Protein AF-A0A963R346-F1 (afdb_monomer)

Radius of gyration: 23.79 Å; Cα contacts (8 Å, |Δi|>4): 62; chains: 1; bounding box: 48×38×61 Å

Secondary structure (DSSP, 8-state):
-HHHHHHHHHT------PPP--EEEEE-----SSTTHHHHHHHHT--HHHHHHHHHHHHH--SEEEEES----S--

Sequence (76 aa):
MRRVLALALMLAPGLAVAESLRVATFDTELARKGPGLLLRDISSGKDAQVAAVVAVIAAVRPDVLVLQGIDWDFDG

Mean predicted aligned error: 8.71 Å

Nearest PDB structures (foldseek):
  5vhr-assembly1_D  TM=2.470E-01  e=3.134E+00  Homo sapiens
  5qum-assembly1_A  TM=2.060E-01  e=3.593E+00  Pyrococcus furiosus

Foldseek 3Di:
DVVVVVVVVVPPPPPPPPDDAFEDEDELLQADPDACPSVCCVVVVPNPSVVVSVVVCVVSVGPHYHYHNYYDHPPD

pLDDT: mean 86.86, std 13.9, range [57.16, 98.5]

Structure (mmCIF, N/CA/C/O backbone):
data_AF-A0A963R346-F1
#
_entry.id   AF-A0A963R346-F1
#
loop_
_atom_site.group_PDB
_atom_site.id
_atom_site.type_symbol
_atom_site.label_atom_id
_atom_site.label_alt_id
_atom_site.label_comp_id
_atom_site.label_asym_id
_atom_site.label_entity_id
_atom_site.label_seq_id
_atom_site.pdbx_PDB_ins_code
_atom_site.Cartn_x
_atom_site.Cartn_y
_atom_site.Cartn_z
_atom_site.occupancy
_atom_site.B_iso_or_equiv
_atom_site.auth_seq_id
_atom_site.auth_comp_id
_atom_site.auth_asym_id
_atom_site.auth_atom_id
_atom_site.pdbx_PDB_model_num
ATOM 1 N N . MET A 1 1 ? 31.313 -26.465 -45.105 1.00 62.12 1 MET A N 1
ATOM 2 C CA . MET A 1 1 ? 30.379 -26.757 -43.990 1.00 62.12 1 MET A CA 1
ATOM 3 C C . MET A 1 1 ? 30.668 -25.931 -42.735 1.00 62.12 1 MET A C 1
ATOM 5 O O . MET A 1 1 ? 29.816 -25.142 -42.365 1.00 62.12 1 MET A O 1
ATOM 9 N N . ARG A 1 2 ? 31.868 -25.994 -42.133 1.00 67.38 2 ARG A N 1
ATOM 10 C CA . ARG A 1 2 ? 32.214 -25.221 -40.913 1.00 67.38 2 ARG A CA 1
ATOM 11 C C . ARG A 1 2 ? 31.999 -23.697 -40.997 1.00 67.38 2 ARG A C 1
ATOM 13 O O . ARG A 1 2 ? 31.516 -23.105 -40.045 1.00 67.38 2 ARG A O 1
ATOM 20 N N . ARG A 1 3 ? 32.312 -23.066 -42.138 1.00 66.31 3 ARG A N 1
ATOM 21 C CA . ARG A 1 3 ? 32.122 -21.612 -42.344 1.00 66.31 3 ARG A CA 1
ATOM 22 C C . ARG A 1 3 ? 30.650 -21.196 -42.467 1.00 66.31 3 ARG A C 1
ATOM 24 O O . ARG A 1 3 ? 30.287 -20.128 -42.003 1.00 66.31 3 ARG A O 1
ATOM 31 N N . VAL A 1 4 ? 29.811 -22.064 -43.038 1.00 67.31 4 VAL A N 1
ATOM 32 C CA . VAL A 1 4 ? 28.353 -21.857 -43.126 1.00 67.31 4 VAL A CA 1
ATOM 33 C C . VAL A 1 4 ? 27.723 -21.989 -41.739 1.00 67.31 4 VAL A C 1
ATOM 35 O O . VAL A 1 4 ? 26.880 -21.183 -41.372 1.00 67.31 4 VAL A O 1
ATOM 38 N N . LEU A 1 5 ? 28.204 -22.947 -40.939 1.00 64.62 5 LEU A N 1
ATOM 39 C CA . LEU A 1 5 ? 27.781 -23.130 -39.551 1.00 64.62 5 LEU A CA 1
ATOM 40 C C . LEU A 1 5 ? 28.162 -21.928 -38.666 1.00 64.62 5 LEU A C 1
ATOM 42 O O . LEU A 1 5 ? 27.351 -21.474 -37.871 1.00 64.62 5 LEU A O 1
ATOM 46 N N . ALA A 1 6 ? 29.371 -21.383 -38.837 1.00 67.25 6 ALA A N 1
ATOM 47 C CA . ALA A 1 6 ? 29.826 -20.199 -38.105 1.00 67.25 6 ALA A CA 1
ATOM 48 C C . ALA A 1 6 ? 29.020 -18.938 -38.466 1.00 67.25 6 ALA A C 1
ATOM 50 O O . ALA A 1 6 ? 28.667 -18.166 -37.581 1.00 67.25 6 ALA A O 1
ATOM 51 N N . LEU A 1 7 ? 28.684 -18.756 -39.748 1.00 63.22 7 LEU A N 1
ATOM 52 C CA . LEU A 1 7 ? 27.857 -17.635 -40.198 1.00 63.22 7 LEU A CA 1
ATOM 53 C C . LEU A 1 7 ? 26.406 -17.764 -39.707 1.00 63.22 7 LEU A C 1
ATOM 55 O O . LEU A 1 7 ? 25.823 -16.776 -39.278 1.00 63.22 7 LEU A O 1
ATOM 59 N N . ALA A 1 8 ? 25.849 -18.980 -39.700 1.00 64.44 8 ALA A N 1
ATOM 60 C CA . ALA A 1 8 ? 24.517 -19.256 -39.159 1.00 64.44 8 ALA A CA 1
ATOM 61 C C . ALA A 1 8 ? 24.431 -19.016 -37.639 1.00 64.44 8 ALA A C 1
ATOM 63 O O . ALA A 1 8 ? 23.398 -18.571 -37.152 1.00 64.44 8 ALA A O 1
ATOM 64 N N . LEU A 1 9 ? 25.520 -19.257 -36.899 1.00 65.50 9 LEU A N 1
ATOM 65 C CA . LEU A 1 9 ? 25.591 -19.001 -35.457 1.00 65.50 9 LEU A CA 1
ATOM 66 C C . LEU A 1 9 ? 25.740 -17.504 -35.125 1.00 65.50 9 LEU A C 1
ATOM 68 O O . LEU A 1 9 ? 25.254 -17.061 -34.092 1.00 65.50 9 LEU A O 1
ATOM 72 N N . MET A 1 10 ? 26.370 -1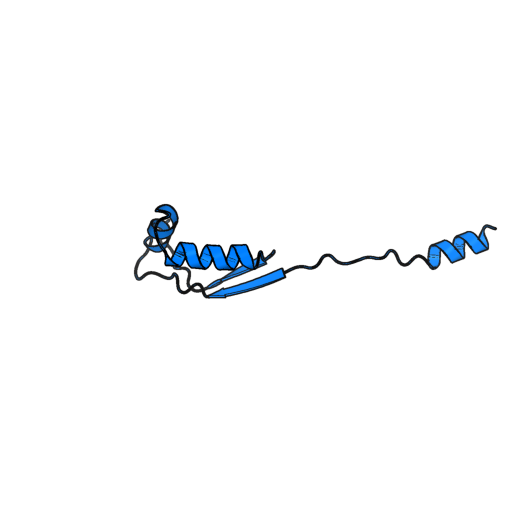6.717 -36.007 1.00 66.75 10 MET A N 1
ATOM 73 C CA . MET A 1 10 ? 26.463 -15.253 -35.873 1.00 66.75 10 MET A CA 1
ATOM 74 C C . MET A 1 10 ? 25.175 -14.522 -36.285 1.00 66.75 10 MET A C 1
ATOM 76 O O . MET A 1 10 ? 24.952 -13.397 -35.847 1.00 66.75 10 MET A O 1
ATOM 80 N N . LEU A 1 11 ? 24.329 -15.148 -37.115 1.00 63.06 11 LEU A N 1
ATOM 81 C CA . LEU A 1 11 ? 23.045 -14.603 -37.576 1.00 63.06 11 LEU A CA 1
ATOM 82 C C . LEU A 1 11 ? 21.840 -15.016 -36.722 1.00 63.06 11 LEU A C 1
ATOM 84 O O . LEU A 1 11 ? 20.712 -14.707 -37.097 1.00 63.06 11 LEU A O 1
ATOM 88 N N . ALA A 1 12 ? 22.054 -15.709 -35.605 1.00 63.69 12 ALA A N 1
ATOM 89 C CA . ALA A 1 12 ? 21.028 -15.931 -34.601 1.00 63.69 12 ALA A CA 1
ATOM 90 C C . ALA A 1 12 ? 21.144 -14.821 -33.547 1.00 63.69 12 ALA A C 1
ATOM 92 O O . ALA A 1 12 ? 21.776 -15.046 -32.512 1.00 63.69 12 ALA A O 1
ATOM 93 N N . PRO A 1 13 ? 20.579 -13.611 -33.754 1.00 62.59 13 PRO A N 1
ATOM 94 C CA . PRO A 1 13 ? 20.274 -12.795 -32.602 1.00 62.59 13 PRO A CA 1
ATOM 95 C C . PRO A 1 13 ? 19.309 -13.655 -31.792 1.00 62.59 13 PRO A C 1
ATOM 97 O O . PRO A 1 13 ? 18.199 -13.954 -32.240 1.00 62.59 13 PRO A O 1
ATOM 100 N N . GLY A 1 14 ? 19.763 -14.146 -30.639 1.00 63.06 14 GLY A N 1
ATOM 101 C CA . GLY A 1 14 ? 18.841 -14.670 -29.650 1.00 63.06 14 GLY A CA 1
ATOM 102 C C . GLY A 1 14 ? 17.777 -13.597 -29.498 1.00 63.06 14 GLY A C 1
ATOM 103 O O . GLY A 1 14 ? 18.116 -12.438 -29.257 1.00 63.06 14 GLY A O 1
ATOM 104 N N . LEU A 1 15 ? 16.523 -13.950 -29.764 1.00 62.53 15 LEU A N 1
ATOM 105 C CA . LEU A 1 15 ? 15.385 -13.085 -29.506 1.00 62.53 15 LEU A CA 1
ATOM 106 C C . LEU A 1 15 ? 15.357 -12.870 -27.990 1.00 62.53 15 LEU A C 1
ATOM 108 O O . LEU A 1 15 ? 14.660 -13.573 -27.266 1.00 62.53 15 LEU A O 1
ATOM 112 N N . ALA A 1 16 ? 16.191 -11.959 -27.495 1.00 67.38 16 ALA A N 1
ATOM 113 C CA . ALA A 1 16 ? 16.180 -11.489 -26.129 1.00 67.38 16 ALA A CA 1
ATOM 114 C C . ALA A 1 16 ? 14.957 -10.585 -26.024 1.00 67.38 16 ALA A C 1
ATOM 116 O O . ALA A 1 16 ? 15.038 -9.363 -26.129 1.00 67.38 16 ALA A O 1
ATOM 117 N N . VAL A 1 17 ? 13.793 -11.220 -25.933 1.00 70.81 17 VAL A N 1
ATOM 118 C CA . VAL A 1 17 ? 12.549 -10.537 -25.623 1.00 70.81 17 VAL A CA 1
ATOM 119 C C . VAL A 1 17 ? 12.655 -10.169 -24.153 1.00 70.81 17 VAL A C 1
ATOM 121 O O . VAL A 1 17 ? 12.581 -11.036 -23.286 1.00 70.81 17 VAL A O 1
ATOM 124 N N . ALA A 1 18 ? 12.915 -8.892 -23.878 1.00 79.81 18 ALA A N 1
ATOM 125 C CA . ALA A 1 18 ? 12.828 -8.380 -22.523 1.00 79.81 18 ALA A CA 1
ATOM 126 C C . ALA A 1 18 ? 11.392 -8.580 -22.024 1.00 79.81 18 ALA A C 1
ATOM 128 O O . ALA A 1 18 ? 10.430 -8.261 -22.731 1.00 79.81 18 ALA A O 1
ATOM 129 N N . GLU A 1 19 ? 11.248 -9.126 -20.821 1.00 84.94 19 GLU A N 1
ATOM 130 C CA . GLU A 1 19 ? 9.942 -9.231 -20.186 1.00 84.94 19 GLU A CA 1
ATOM 131 C C . GLU A 1 19 ? 9.364 -7.827 -19.967 1.00 84.94 19 GLU A C 1
ATOM 133 O O . GLU A 1 19 ? 10.080 -6.867 -19.673 1.00 84.94 19 GLU A O 1
ATOM 138 N N . SER A 1 20 ? 8.051 -7.693 -20.154 1.00 91.31 20 SER A N 1
ATOM 139 C CA . SER A 1 20 ? 7.369 -6.428 -19.889 1.00 91.31 20 SER A CA 1
ATOM 140 C C . SER A 1 20 ? 7.223 -6.232 -18.385 1.00 91.31 20 SER A C 1
ATOM 142 O O . SER A 1 20 ? 6.643 -7.083 -17.718 1.00 91.31 20 SER A O 1
ATOM 144 N N . LEU A 1 21 ? 7.701 -5.097 -17.874 1.00 95.31 21 LEU A N 1
ATOM 145 C CA . LEU A 1 21 ? 7.542 -4.691 -16.479 1.00 95.31 21 LEU A CA 1
ATOM 146 C C . LEU A 1 21 ? 6.477 -3.594 -16.373 1.00 95.31 21 LEU A C 1
ATOM 148 O O . LEU A 1 21 ? 6.595 -2.543 -17.006 1.00 95.31 21 LEU A O 1
ATOM 152 N N . ARG A 1 22 ? 5.448 -3.811 -15.554 1.00 97.25 22 ARG A N 1
ATOM 153 C CA . ARG A 1 22 ? 4.395 -2.827 -15.275 1.00 97.25 22 ARG A CA 1
ATOM 154 C C . ARG A 1 22 ? 4.681 -2.113 -13.967 1.00 97.25 22 ARG A C 1
ATOM 156 O O . ARG A 1 22 ? 4.622 -2.709 -12.893 1.00 97.25 22 ARG A O 1
ATOM 163 N N . VAL A 1 23 ? 4.934 -0.815 -14.071 1.00 98.12 23 VAL A N 1
ATOM 164 C CA . VAL A 1 23 ? 5.141 0.074 -12.927 1.00 98.12 23 VAL A CA 1
ATOM 165 C C . VAL A 1 23 ? 3.939 1.000 -12.805 1.00 98.12 23 VAL A C 1
ATOM 167 O O . VAL A 1 23 ? 3.539 1.620 -13.790 1.00 98.12 23 VAL A O 1
ATOM 170 N N . ALA A 1 24 ? 3.364 1.092 -11.609 1.00 98.44 24 ALA A N 1
ATOM 171 C CA . ALA A 1 24 ? 2.238 1.971 -11.323 1.00 98.44 24 ALA A CA 1
ATOM 172 C C . ALA A 1 24 ? 2.512 2.853 -10.100 1.00 98.44 24 ALA A C 1
ATOM 174 O O . ALA A 1 24 ? 3.125 2.419 -9.125 1.00 98.44 24 ALA A O 1
ATOM 175 N N . THR A 1 25 ? 2.002 4.083 -10.151 1.00 98.44 25 THR A N 1
ATOM 176 C CA . THR A 1 25 ? 1.852 4.959 -8.986 1.00 98.44 25 THR A CA 1
ATOM 177 C C . THR A 1 25 ? 0.371 5.212 -8.760 1.00 98.44 25 THR A C 1
ATOM 179 O O . THR A 1 25 ? -0.366 5.406 -9.729 1.00 98.44 25 THR A O 1
ATOM 182 N N . PHE A 1 26 ? -0.071 5.173 -7.507 1.00 98.25 26 PHE A N 1
ATOM 183 C CA . PHE A 1 26 ? -1.478 5.351 -7.176 1.00 98.25 26 PHE A CA 1
ATOM 184 C C . PHE A 1 26 ? -1.640 6.104 -5.857 1.00 98.25 26 PHE A C 1
ATOM 186 O O . PHE A 1 26 ? -1.227 5.614 -4.805 1.00 98.25 26 PHE A O 1
ATOM 193 N N . ASP A 1 27 ? -2.263 7.281 -5.919 1.00 97.81 27 ASP A N 1
ATOM 194 C CA . ASP A 1 27 ? -2.801 7.933 -4.729 1.00 97.81 27 ASP A CA 1
ATOM 195 C C . ASP A 1 27 ? -4.127 7.276 -4.359 1.00 97.81 27 ASP A C 1
ATOM 197 O O . ASP A 1 27 ? -5.086 7.285 -5.129 1.00 97.81 27 ASP A O 1
ATOM 201 N N . THR A 1 28 ? -4.135 6.639 -3.195 1.00 97.00 28 THR A N 1
ATOM 202 C CA . THR A 1 28 ? -5.259 5.832 -2.726 1.00 97.00 28 THR A CA 1
ATOM 203 C C . THR A 1 28 ? -6.312 6.659 -1.997 1.00 97.00 28 THR A C 1
ATOM 205 O O . THR A 1 28 ? -7.418 6.162 -1.781 1.00 97.00 28 THR A O 1
ATOM 208 N N . GLU A 1 29 ? -5.965 7.886 -1.584 1.00 95.69 29 GLU A N 1
ATOM 209 C CA . GLU A 1 29 ? -6.788 8.728 -0.708 1.00 95.69 29 GLU A CA 1
ATOM 210 C C . GLU A 1 29 ? -7.298 7.976 0.546 1.00 95.69 29 GLU A C 1
ATOM 212 O O . GLU A 1 29 ? -8.385 8.248 1.067 1.00 95.69 29 GLU A O 1
ATOM 217 N N . LEU A 1 30 ? -6.526 6.993 1.032 1.00 96.31 30 LEU A N 1
ATOM 218 C CA . LEU A 1 30 ? -6.890 6.154 2.178 1.00 96.31 30 LEU A CA 1
ATOM 219 C C . LEU A 1 30 ? -6.497 6.759 3.526 1.00 96.31 30 LEU A C 1
ATOM 221 O O . LEU A 1 30 ? -6.989 6.297 4.556 1.00 96.31 30 LEU A O 1
ATOM 225 N N . ALA A 1 31 ? -5.663 7.797 3.534 1.00 93.50 31 ALA A N 1
ATOM 226 C CA . ALA A 1 31 ? -5.149 8.428 4.737 1.00 93.50 31 ALA A CA 1
ATOM 227 C C . ALA A 1 31 ? -6.282 8.759 5.718 1.00 93.50 31 ALA A C 1
ATOM 229 O O . ALA A 1 31 ? -7.326 9.311 5.35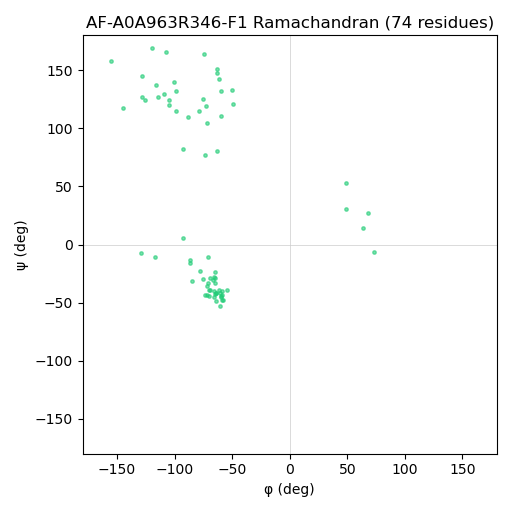0 1.00 93.50 31 ALA A O 1
ATOM 230 N N . ARG A 1 32 ? -6.079 8.416 6.990 1.00 93.75 32 ARG A N 1
ATOM 231 C CA . ARG A 1 32 ? -7.037 8.687 8.060 1.00 93.75 32 ARG A CA 1
ATOM 232 C C . ARG A 1 32 ? -6.528 9.804 8.965 1.00 93.75 32 ARG A C 1
ATOM 234 O O . ARG A 1 32 ? -5.370 10.207 8.937 1.00 93.75 32 ARG A O 1
ATOM 241 N N . LYS A 1 33 ? -7.434 10.341 9.785 1.00 90.56 33 LYS A N 1
ATOM 242 C CA . LYS A 1 33 ? -7.141 11.471 10.685 1.00 90.56 33 LYS A CA 1
ATOM 243 C C . LYS A 1 33 ? -6.234 11.113 11.867 1.00 90.56 33 LYS A C 1
ATOM 245 O O . LYS A 1 33 ? -5.835 12.015 12.594 1.00 90.56 33 LYS A O 1
ATOM 250 N N . GLY A 1 34 ? -5.973 9.833 12.108 1.00 88.62 34 GLY A N 1
ATOM 251 C CA . GLY A 1 34 ? -5.222 9.385 13.272 1.00 88.62 34 GLY A CA 1
ATOM 252 C C . GLY A 1 34 ? -4.559 8.031 13.040 1.00 88.62 34 GLY A C 1
ATOM 253 O O . GLY A 1 34 ? -5.019 7.285 12.172 1.00 88.62 34 GLY A O 1
ATOM 254 N N . PRO A 1 35 ? -3.511 7.730 13.824 1.00 87.31 35 PRO A N 1
ATOM 255 C CA . PRO A 1 35 ? -2.733 6.506 13.684 1.00 87.31 35 PRO A CA 1
ATOM 256 C C . PRO A 1 35 ? -3.595 5.267 13.947 1.00 87.31 35 PRO A C 1
ATOM 258 O O . PRO A 1 35 ? -4.542 5.298 14.739 1.00 87.31 35 PRO A O 1
ATOM 261 N N . GLY A 1 36 ? -3.279 4.179 13.256 1.00 88.50 36 GLY A N 1
ATOM 262 C CA . GLY A 1 36 ? -3.888 2.859 13.374 1.00 88.50 36 GLY A CA 1
ATOM 263 C C . GLY A 1 36 ? -5.295 2.745 12.786 1.00 88.50 36 GLY A C 1
ATOM 264 O O . GLY A 1 36 ? -5.850 1.646 12.736 1.00 88.50 36 GLY A O 1
ATOM 265 N N . LEU A 1 37 ? -5.908 3.846 12.331 1.00 92.19 37 LEU A N 1
ATOM 266 C CA . LEU A 1 37 ? -7.261 3.817 11.774 1.00 92.19 37 LEU A CA 1
ATOM 267 C C . LEU A 1 37 ? -7.297 3.110 10.419 1.00 92.19 37 LEU A C 1
ATOM 269 O O . LEU A 1 37 ? -8.168 2.263 10.223 1.00 92.19 37 LEU A O 1
ATOM 273 N N . LEU A 1 38 ? -6.353 3.394 9.517 1.00 93.69 38 LEU A N 1
ATOM 274 C CA . LEU A 1 38 ? -6.283 2.670 8.250 1.00 93.69 38 LEU A CA 1
ATOM 275 C C . LEU A 1 38 ? -5.967 1.191 8.478 1.00 93.69 38 LEU A C 1
ATOM 277 O O . LEU A 1 38 ? -6.618 0.336 7.882 1.00 93.69 38 LEU A O 1
ATOM 281 N N . LEU A 1 39 ? -5.039 0.869 9.387 1.00 92.56 39 LEU A N 1
ATOM 282 C CA . LEU A 1 39 ? -4.730 -0.519 9.736 1.00 92.56 39 LEU A CA 1
ATOM 283 C C . LEU A 1 39 ? -5.965 -1.258 10.266 1.00 92.56 39 LEU A C 1
ATOM 285 O O . LEU A 1 39 ? -6.228 -2.391 9.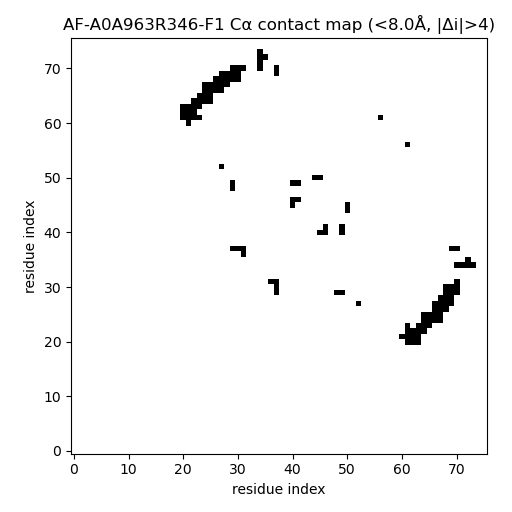855 1.00 92.56 39 LEU A O 1
ATOM 289 N N . ARG A 1 40 ? -6.754 -0.623 11.141 1.00 93.00 40 ARG A N 1
ATOM 290 C CA . ARG A 1 40 ? -8.037 -1.159 11.616 1.00 93.00 40 ARG A CA 1
ATOM 291 C C . ARG A 1 40 ? -8.996 -1.405 10.455 1.00 93.00 40 ARG A C 1
ATOM 293 O O . ARG A 1 40 ? -9.606 -2.471 10.395 1.00 93.00 40 ARG A O 1
ATOM 300 N N . ASP A 1 41 ? -9.145 -0.437 9.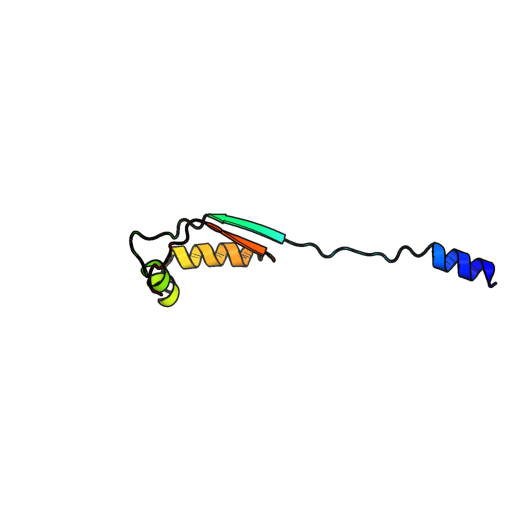556 1.00 95.19 41 ASP A N 1
ATOM 301 C CA . ASP A 1 41 ? -10.085 -0.509 8.437 1.00 95.19 41 ASP A CA 1
ATOM 302 C C . ASP A 1 41 ? -9.686 -1.634 7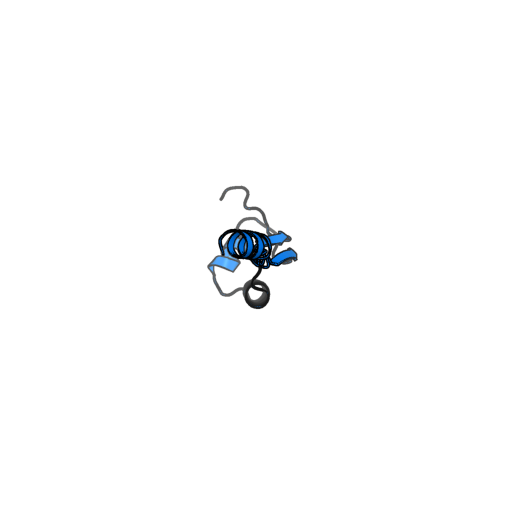.459 1.00 95.19 41 ASP A C 1
ATOM 304 O O . ASP A 1 41 ? -10.534 -2.456 7.098 1.00 95.19 41 ASP A O 1
ATOM 308 N N . ILE A 1 42 ? -8.388 -1.767 7.147 1.00 95.31 42 ILE A N 1
ATOM 309 C CA . ILE A 1 42 ? -7.812 -2.879 6.370 1.00 95.31 42 ILE A CA 1
ATOM 310 C C . ILE A 1 42 ? -8.057 -4.218 7.075 1.00 95.31 42 ILE A C 1
ATOM 312 O O . ILE A 1 42 ? -8.619 -5.139 6.481 1.00 95.31 42 ILE A O 1
ATOM 316 N N . SER A 1 43 ? -7.686 -4.322 8.353 1.00 95.38 43 SER A N 1
ATOM 317 C CA . SER A 1 43 ? -7.789 -5.564 9.134 1.00 95.38 43 SER A CA 1
ATOM 318 C C . SER A 1 43 ? -9.235 -6.015 9.330 1.00 95.38 43 SER A C 1
ATOM 320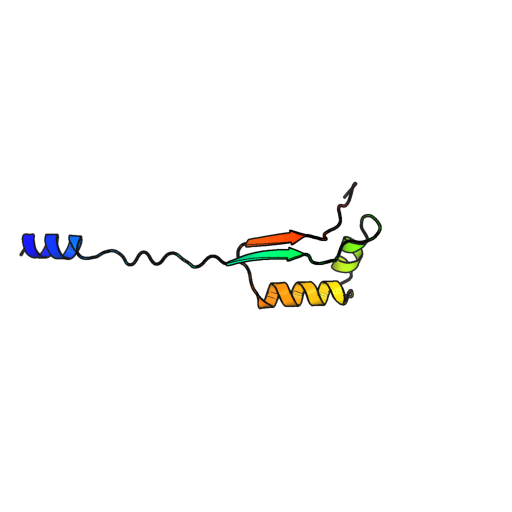 O O . SER A 1 43 ? -9.509 -7.208 9.445 1.00 95.38 43 SER A O 1
ATOM 322 N N . SER A 1 44 ? -10.180 -5.072 9.357 1.00 96.50 44 SER A N 1
ATOM 323 C CA . SER A 1 44 ? -11.604 -5.381 9.475 1.00 96.50 44 SER A CA 1
ATOM 324 C C . SER A 1 44 ? -12.160 -6.124 8.257 1.00 96.50 44 SER A C 1
ATOM 326 O O . SER A 1 44 ? -13.157 -6.836 8.395 1.00 96.50 44 SER A O 1
ATOM 328 N N . GLY A 1 45 ? -11.564 -5.920 7.073 1.00 96.69 45 GLY A N 1
ATOM 329 C CA . GLY A 1 45 ? -12.053 -6.434 5.791 1.00 96.69 45 GLY A CA 1
ATOM 330 C C . GLY A 1 45 ? -13.418 -5.883 5.352 1.00 96.69 45 GLY A C 1
ATOM 331 O O . GLY A 1 45 ? -14.047 -6.466 4.472 1.00 96.69 45 GLY A O 1
ATOM 332 N N . LYS A 1 46 ? -13.916 -4.809 5.982 1.00 97.62 46 LYS A N 1
ATOM 333 C CA . LYS A 1 46 ? -15.282 -4.281 5.777 1.00 97.62 46 LYS A CA 1
ATOM 334 C C . LYS A 1 46 ? -15.329 -2.872 5.192 1.00 97.62 46 LYS A C 1
ATOM 336 O O . LYS A 1 46 ? -16.409 -2.417 4.822 1.00 97.62 46 LYS A O 1
ATOM 341 N N . ASP A 1 47 ? -14.199 -2.176 5.127 1.00 98.12 47 ASP A N 1
ATOM 342 C CA . ASP A 1 47 ? -14.140 -0.828 4.567 1.00 98.12 47 ASP A CA 1
ATOM 343 C C . ASP A 1 47 ? -14.292 -0.875 3.034 1.00 98.12 47 ASP A C 1
ATOM 345 O O . ASP A 1 47 ? -13.504 -1.500 2.319 1.00 98.12 47 ASP A O 1
ATOM 349 N N . ALA A 1 48 ? -15.340 -0.223 2.524 1.00 98.06 48 ALA A N 1
ATOM 350 C CA . ALA A 1 48 ? -15.674 -0.234 1.102 1.00 98.06 48 ALA A CA 1
ATOM 351 C C . ALA A 1 48 ? -14.660 0.536 0.237 1.00 98.06 48 ALA A C 1
ATOM 353 O O . ALA A 1 48 ? -14.467 0.183 -0.927 1.00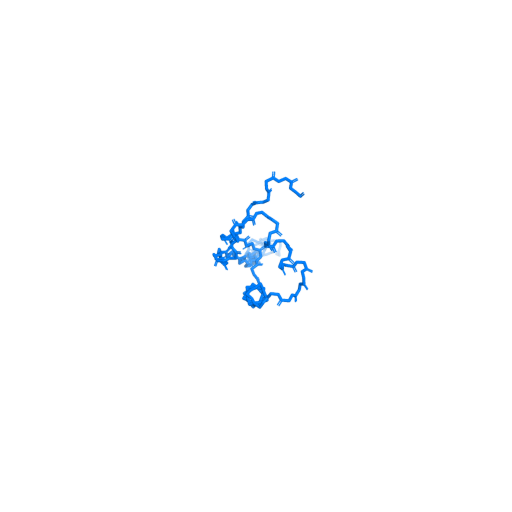 98.06 48 ALA A O 1
ATOM 354 N N . GLN A 1 49 ? -13.999 1.561 0.785 1.00 97.31 49 GLN A N 1
ATOM 355 C CA . GLN A 1 49 ? -12.972 2.323 0.073 1.00 97.31 49 GLN A CA 1
ATOM 356 C C . GLN A 1 49 ? -11.703 1.480 -0.078 1.00 97.31 49 GLN A C 1
ATOM 358 O O . GLN A 1 49 ? -11.147 1.399 -1.173 1.00 97.31 49 GLN A O 1
ATOM 363 N N . VAL A 1 50 ? -11.295 0.780 0.986 1.00 97.75 50 VAL A N 1
ATOM 364 C CA . VAL A 1 50 ? -10.191 -0.190 0.938 1.00 97.75 50 VAL A CA 1
ATOM 365 C C . VAL A 1 50 ? -10.484 -1.270 -0.103 1.00 97.75 50 VAL A C 1
ATOM 367 O O . VAL A 1 50 ? -9.643 -1.545 -0.959 1.00 97.75 50 VAL A O 1
ATOM 370 N N . ALA A 1 51 ? -11.694 -1.841 -0.095 1.00 98.38 51 ALA A N 1
ATOM 371 C CA . ALA A 1 51 ? -12.093 -2.845 -1.081 1.00 98.38 51 ALA A CA 1
ATOM 372 C C . ALA A 1 51 ? -12.024 -2.314 -2.527 1.00 98.38 51 ALA A C 1
ATOM 374 O O . ALA A 1 51 ? -11.559 -3.023 -3.422 1.00 98.38 51 ALA A O 1
ATOM 375 N N . ALA A 1 52 ? -12.432 -1.062 -2.761 1.00 98.38 52 ALA A N 1
ATOM 376 C CA . ALA A 1 52 ? -12.352 -0.426 -4.074 1.00 98.38 52 ALA A CA 1
ATOM 377 C C . ALA A 1 52 ? -10.899 -0.214 -4.539 1.00 98.38 52 ALA A C 1
ATOM 379 O O . ALA A 1 52 ? -10.565 -0.553 -5.675 1.00 98.38 52 ALA A O 1
ATOM 380 N N . VAL A 1 53 ? -10.018 0.278 -3.662 1.00 98.12 53 VAL A N 1
ATOM 381 C CA . VAL A 1 53 ? -8.581 0.441 -3.955 1.00 98.12 53 VAL A CA 1
ATOM 382 C C . VAL A 1 53 ? -7.940 -0.902 -4.306 1.00 98.12 53 VAL A C 1
ATOM 384 O O . VAL A 1 53 ? -7.239 -1.010 -5.315 1.00 98.12 53 VAL A O 1
ATOM 387 N N . VAL A 1 54 ? -8.233 -1.953 -3.533 1.00 97.88 54 VAL A N 1
ATOM 388 C CA . VAL A 1 54 ? -7.748 -3.314 -3.811 1.00 97.88 54 VAL A CA 1
ATOM 389 C C . VAL A 1 54 ? -8.247 -3.813 -5.167 1.00 97.88 54 VAL A C 1
ATOM 391 O O . VAL A 1 54 ? -7.463 -4.386 -5.924 1.00 97.88 54 VAL A O 1
ATOM 394 N N . ALA A 1 55 ? -9.513 -3.566 -5.517 1.00 98.44 55 ALA A N 1
ATOM 395 C CA . ALA A 1 55 ? -10.064 -3.960 -6.813 1.00 98.44 55 ALA A CA 1
ATOM 396 C C . ALA A 1 55 ? -9.339 -3.282 -7.991 1.00 98.44 55 ALA A C 1
ATOM 398 O O . ALA A 1 55 ? -9.059 -3.941 -8.994 1.00 98.44 55 ALA A O 1
ATOM 399 N N . VAL A 1 56 ? -8.970 -2.002 -7.862 1.00 98.31 56 VAL A N 1
ATOM 400 C CA . VAL A 1 56 ? -8.178 -1.284 -8.877 1.00 98.31 56 VAL A CA 1
ATOM 401 C C . VAL A 1 56 ? -6.788 -1.903 -9.026 1.00 98.31 56 VAL A C 1
ATOM 403 O O . VAL A 1 56 ? -6.372 -2.227 -10.140 1.00 98.31 56 VAL A O 1
ATOM 406 N N . ILE A 1 57 ? -6.085 -2.134 -7.913 1.00 98.25 57 ILE A N 1
ATOM 407 C CA . ILE A 1 57 ? -4.750 -2.749 -7.923 1.00 98.25 57 ILE A CA 1
ATOM 408 C C . ILE A 1 57 ? -4.809 -4.148 -8.553 1.00 98.25 57 ILE A C 1
ATOM 410 O O . ILE A 1 57 ? -3.983 -4.481 -9.407 1.00 98.25 57 ILE A O 1
ATOM 414 N N . ALA A 1 58 ? -5.816 -4.947 -8.191 1.00 98.38 58 ALA A N 1
ATOM 415 C CA . ALA A 1 58 ? -6.025 -6.292 -8.716 1.00 98.38 58 ALA A CA 1
ATOM 416 C C . ALA A 1 58 ? -6.390 -6.309 -10.209 1.00 98.38 58 ALA A C 1
ATOM 418 O O . ALA A 1 58 ? -6.034 -7.258 -10.904 1.00 98.38 58 ALA A O 1
ATOM 419 N N . ALA A 1 59 ? -7.062 -5.277 -10.724 1.00 98.50 59 ALA A N 1
ATOM 420 C CA . ALA A 1 59 ? -7.350 -5.148 -12.150 1.00 98.50 59 ALA A CA 1
ATOM 421 C C . ALA A 1 59 ? -6.096 -4.769 -12.959 1.00 98.50 59 ALA A C 1
ATOM 423 O O . ALA A 1 59 ? -5.828 -5.362 -14.005 1.00 98.50 59 ALA A O 1
ATOM 424 N N . VAL A 1 60 ? -5.297 -3.817 -12.463 1.00 97.94 60 VAL A N 1
ATOM 425 C CA . VAL A 1 60 ? -4.068 -3.353 -13.136 1.00 97.94 60 VAL A CA 1
ATOM 426 C C . VAL A 1 60 ? -2.959 -4.409 -13.067 1.00 97.94 60 VAL A C 1
ATOM 428 O O . VAL A 1 60 ? -2.206 -4.589 -14.029 1.00 97.94 60 VAL A O 1
ATOM 431 N N . ARG A 1 61 ? -2.884 -5.145 -11.950 1.00 98.06 61 ARG A N 1
ATOM 432 C CA . ARG A 1 61 ? -1.853 -6.145 -11.625 1.00 98.06 61 ARG A CA 1
ATOM 433 C C . ARG A 1 61 ? -0.425 -5.620 -11.844 1.00 98.06 61 ARG A C 1
ATOM 435 O O . ARG A 1 61 ? 0.299 -6.254 -12.602 1.00 98.06 61 ARG A O 1
ATOM 442 N N . PRO A 1 62 ? -0.013 -4.473 -11.286 1.00 98.19 62 PRO A N 1
ATOM 443 C CA . PRO A 1 62 ? 1.347 -3.974 -11.485 1.00 98.19 62 PRO A CA 1
ATOM 444 C C . PRO A 1 62 ? 2.386 -4.936 -10.894 1.00 98.19 62 PRO A C 1
ATOM 446 O O . PRO A 1 62 ? 2.114 -5.617 -9.908 1.00 98.19 62 PRO A O 1
ATOM 449 N N . ASP A 1 63 ? 3.580 -4.955 -11.479 1.00 98.00 63 ASP A N 1
ATOM 450 C CA . ASP A 1 63 ? 4.721 -5.713 -10.956 1.00 98.00 63 ASP A CA 1
ATOM 451 C C . ASP A 1 63 ? 5.466 -4.891 -9.886 1.00 98.00 63 ASP A C 1
ATOM 453 O O . ASP A 1 63 ? 5.985 -5.434 -8.915 1.00 98.00 63 ASP A O 1
ATOM 457 N N . VAL A 1 64 ? 5.457 -3.559 -10.030 1.00 98.00 64 VAL A N 1
ATOM 458 C CA . VAL A 1 64 ? 5.923 -2.598 -9.021 1.00 98.00 64 VAL A CA 1
ATOM 459 C C . VAL A 1 64 ? 4.837 -1.552 -8.793 1.00 98.00 64 VAL A C 1
ATOM 461 O O . VAL A 1 64 ? 4.373 -0.916 -9.742 1.00 98.00 64 VAL A O 1
ATOM 464 N N . LEU A 1 65 ? 4.448 -1.350 -7.536 1.00 98.31 65 LEU A N 1
ATOM 465 C CA . LEU A 1 65 ? 3.419 -0.391 -7.142 1.00 98.31 65 LEU A CA 1
ATOM 466 C C . LEU A 1 65 ? 3.955 0.573 -6.085 1.00 98.31 65 LEU A C 1
ATOM 468 O O . LEU A 1 65 ? 4.396 0.147 -5.020 1.00 98.31 65 LEU A O 1
ATOM 472 N N . VAL A 1 66 ? 3.871 1.870 -6.372 1.00 98.12 66 VAL A N 1
ATOM 473 C CA . VAL A 1 66 ? 4.154 2.946 -5.416 1.00 98.12 66 VAL A CA 1
ATOM 474 C C . VAL A 1 66 ? 2.825 3.544 -4.964 1.00 98.12 66 VAL A C 1
ATOM 476 O O . VAL A 1 66 ? 2.065 4.051 -5.788 1.00 98.12 66 VAL A O 1
ATOM 479 N N . LEU A 1 67 ? 2.540 3.484 -3.664 1.00 97.06 67 LEU A N 1
ATOM 480 C CA . LEU A 1 67 ? 1.300 4.005 -3.085 1.00 97.06 67 LEU A CA 1
ATOM 48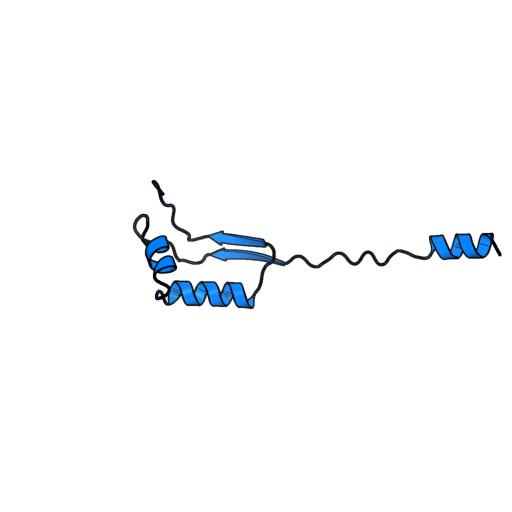1 C C . LEU A 1 67 ? 1.516 5.376 -2.441 1.00 97.06 67 LEU A C 1
ATOM 483 O O . LEU A 1 67 ? 2.539 5.613 -1.802 1.00 97.06 67 LEU A O 1
ATOM 487 N N . GLN A 1 68 ? 0.551 6.275 -2.629 1.00 96.12 68 GLN A N 1
ATOM 488 C CA . GLN A 1 68 ? 0.415 7.538 -1.902 1.00 96.12 68 GLN A CA 1
ATOM 489 C C . GLN A 1 68 ? -0.921 7.558 -1.148 1.00 96.12 68 GLN A C 1
ATOM 491 O O . GLN A 1 68 ? -1.776 6.686 -1.342 1.00 96.12 68 GLN A O 1
ATOM 496 N N . GLY A 1 69 ? -1.086 8.540 -0.261 1.00 93.06 69 GLY A N 1
ATOM 497 C CA . GLY A 1 69 ? -2.295 8.652 0.550 1.00 93.06 69 GLY A CA 1
ATOM 498 C C . GLY A 1 69 ? -2.431 7.518 1.568 1.00 93.06 69 GLY A C 1
ATOM 499 O O . GLY A 1 69 ? -3.546 7.170 1.926 1.00 93.06 69 GLY A O 1
ATOM 500 N N . ILE A 1 70 ? -1.314 6.931 2.009 1.00 91.44 70 ILE A N 1
ATOM 501 C CA . ILE A 1 70 ? -1.248 5.968 3.116 1.00 91.44 70 ILE A CA 1
ATOM 502 C C . ILE A 1 70 ? -0.802 6.734 4.362 1.00 91.44 70 ILE A C 1
ATOM 504 O O . ILE A 1 70 ? 0.132 7.538 4.288 1.00 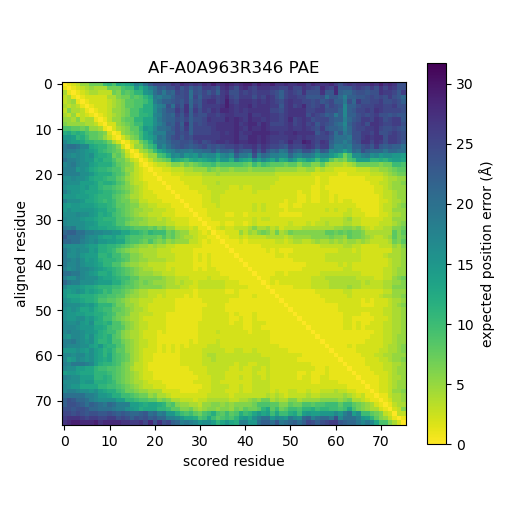91.44 70 ILE A O 1
ATOM 508 N N . ASP A 1 71 ? -1.504 6.544 5.477 1.00 86.75 71 ASP A N 1
ATOM 509 C CA . ASP A 1 71 ? -1.117 7.137 6.754 1.00 86.75 71 ASP A CA 1
ATOM 510 C C . ASP A 1 71 ? 0.094 6.415 7.362 1.00 86.75 71 ASP A C 1
ATOM 512 O O . ASP A 1 71 ? 0.517 5.345 6.925 1.00 86.75 71 ASP A O 1
ATOM 516 N N . TRP A 1 72 ? 0.718 7.070 8.337 1.00 79.75 72 TRP A N 1
ATOM 517 C CA . TRP A 1 72 ? 1.887 6.548 9.028 1.00 79.75 72 TRP A CA 1
ATOM 518 C C . TRP A 1 72 ? 1.547 6.276 10.489 1.00 79.75 72 TRP A C 1
ATOM 520 O O . TRP A 1 72 ? 1.071 7.165 11.200 1.00 79.75 72 TRP A O 1
ATOM 530 N N . ASP A 1 73 ? 1.834 5.056 10.929 1.00 77.62 73 ASP A N 1
ATOM 531 C CA . ASP A 1 73 ? 1.672 4.642 12.315 1.00 77.62 73 ASP A CA 1
ATOM 532 C C . ASP A 1 73 ? 2.959 4.956 13.088 1.00 77.62 73 ASP A C 1
ATOM 534 O O . ASP A 1 73 ? 4.004 4.349 12.855 1.00 77.62 73 ASP A O 1
ATOM 538 N N . PHE A 1 74 ? 2.882 5.945 13.989 1.00 65.88 74 PHE A N 1
ATOM 539 C CA . PHE A 1 74 ? 4.029 6.474 14.744 1.00 65.88 74 PHE A CA 1
ATOM 540 C C . PHE A 1 74 ? 4.654 5.440 15.705 1.00 65.88 74 PHE A C 1
ATOM 542 O O . PHE A 1 74 ? 5.842 5.548 15.991 1.00 65.88 74 PHE A O 1
ATOM 549 N N . ASP A 1 75 ? 3.900 4.421 16.146 1.00 66.69 75 ASP A N 1
ATOM 550 C CA . ASP A 1 75 ? 4.331 3.480 17.200 1.00 66.69 75 ASP A CA 1
ATOM 551 C C . ASP A 1 75 ? 4.197 1.973 16.873 1.00 66.69 75 ASP A C 1
ATOM 553 O O . ASP A 1 75 ? 4.725 1.162 17.635 1.00 66.69 75 ASP A O 1
ATOM 557 N N . GLY A 1 76 ? 3.583 1.587 15.743 1.00 57.16 76 GLY A N 1
ATOM 558 C CA . GLY A 1 76 ? 3.396 0.176 15.345 1.00 57.16 76 GLY A CA 1
ATOM 559 C C . GLY A 1 76 ? 2.242 -0.555 16.032 1.00 57.16 76 GLY A C 1
ATOM 560 O O . GLY A 1 76 ? 2.165 -0.554 17.279 1.00 57.16 76 GLY A O 1
#

Solvent-accessible surface area (backbone atoms only — not comparable to full-atom values): 4876 Å² total; per-residue (Å²): 109,74,69,61,53,54,51,54,61,70,68,52,74,72,83,78,72,75,81,89,81,44,75,43,76,45,76,64,74,55,48,51,98,51,67,59,48,50,58,48,39,60,74,65,76,71,43,65,66,59,53,50,52,51,51,53,50,66,70,70,58,55,80,40,78,48,80,37,44,71,66,71,59,92,80,120